Protein AF-A0A2E5VKG1-F1 (afdb_monomer)

Solvent-accessible surface area (backbone atoms only — not comparable to full-atom values): 5896 Å² total; per-residue (Å²): 90,79,39,74,62,47,74,31,34,55,55,52,25,78,94,28,62,94,36,56,85,36,68,66,41,61,69,62,22,41,59,81,51,28,64,84,40,29,85,43,44,34,38,41,37,33,25,69,54,14,68,69,31,31,39,65,46,41,51,51,30,52,55,47,29,46,70,59,7,80,86,27,57,65,48,78,46,76,37,93,28,96,87,21,91,62,80,65,81,76,48,51,64,53,52,52,53,51,51,52,55,59,61,73,73,108

Nearest PDB structures (foldseek):
  3g0g-assembly2_D-2  TM=6.773E-01  e=4.827E-03  Homo sapiens
  3g0d-assembly1_B  TM=6.562E-01  e=5.841E-03  Homo sapiens
  4g1f-assembly4_D  TM=6.634E-01  e=9.708E-03  Homo sapiens
  6nkf-assembly2_B  TM=7.544E-01  e=4.183E-02  metagenome
  5g5c-assembly1_A-2  TM=5.303E-01  e=1.514E-02  Pyrococcus furiosus

Sequence (106 aa):
MVGLAPVTELRTLSEFEQMQDHQLTQSLSLVRHAENLADRDVLVMIGDHAARVGTDDAVAFARRVSQVAPNAHVDLHVLFEPRGHYLPAEIRPQVTAWIVRRLGQR

Structure (mmCIF, N/CA/C/O backbone):
data_AF-A0A2E5VKG1-F1
#
_entry.id   AF-A0A2E5VKG1-F1
#
loop_
_atom_site.group_PDB
_atom_site.id
_atom_site.type_symbol
_atom_site.label_atom_id
_atom_site.label_alt_id
_atom_site.label_comp_id
_atom_site.label_asym_id
_atom_site.label_entity_id
_atom_site.label_seq_id
_atom_site.pdbx_PDB_ins_code
_atom_site.Cartn_x
_atom_site.Cartn_y
_atom_site.Cartn_z
_atom_site.occupancy
_atom_site.B_iso_or_equiv
_atom_site.auth_seq_id
_atom_site.auth_comp_id
_atom_site.auth_asym_id
_atom_site.auth_atom_id
_atom_site.pdbx_PDB_model_num
ATOM 1 N N . MET A 1 1 ? -4.700 6.600 5.617 1.00 88.19 1 MET A N 1
ATOM 2 C CA . MET A 1 1 ? -3.320 6.479 5.099 1.00 88.19 1 MET A CA 1
ATOM 3 C C . MET A 1 1 ? -3.394 6.451 3.585 1.00 88.19 1 MET A C 1
ATOM 5 O O . MET A 1 1 ? -4.327 5.862 3.061 1.00 88.19 1 MET A O 1
ATOM 9 N N . VAL A 1 2 ? -2.441 7.076 2.897 1.00 93.88 2 VAL A N 1
ATOM 10 C CA . VAL A 1 2 ? -2.328 6.996 1.435 1.00 93.88 2 VAL A CA 1
ATOM 11 C C . VAL A 1 2 ? -0.922 6.518 1.090 1.00 93.88 2 VAL A C 1
ATOM 13 O O . VAL A 1 2 ? 0.045 7.094 1.582 1.00 93.88 2 VAL A O 1
ATOM 16 N N . GLY A 1 3 ? -0.818 5.472 0.275 1.00 94.00 3 GLY A N 1
ATOM 17 C CA . GLY A 1 3 ? 0.432 4.969 -0.289 1.00 94.00 3 GLY A CA 1
ATOM 18 C C . GLY A 1 3 ? 0.397 5.067 -1.809 1.00 94.00 3 GLY A C 1
ATOM 19 O O . GLY A 1 3 ? -0.491 4.498 -2.444 1.00 94.00 3 GLY A O 1
ATOM 20 N N . LEU A 1 4 ? 1.359 5.786 -2.387 1.00 93.62 4 LEU A N 1
ATOM 21 C CA . LEU A 1 4 ? 1.510 5.924 -3.833 1.00 93.62 4 LEU A CA 1
ATOM 22 C C . LEU A 1 4 ? 2.769 5.183 -4.266 1.00 93.62 4 LEU A C 1
ATOM 24 O O . LEU A 1 4 ? 3.860 5.520 -3.813 1.00 93.62 4 LEU A O 1
ATOM 28 N N . ALA A 1 5 ? 2.587 4.157 -5.091 1.00 93.06 5 ALA A N 1
ATOM 29 C CA . ALA A 1 5 ? 3.597 3.170 -5.439 1.00 93.06 5 ALA A CA 1
ATOM 30 C C . ALA A 1 5 ? 4.450 2.718 -4.227 1.00 93.06 5 ALA A C 1
ATOM 32 O O . ALA A 1 5 ? 5.677 2.824 -4.262 1.00 93.06 5 ALA A O 1
ATOM 33 N N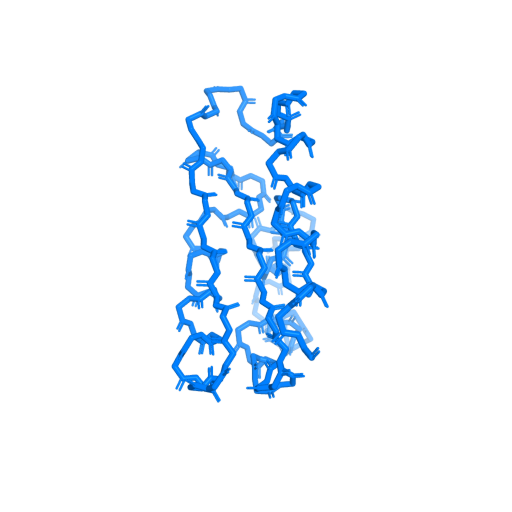 . PRO A 1 6 ? 3.819 2.282 -3.117 1.00 94.75 6 PRO A N 1
ATOM 34 C CA . PRO A 1 6 ? 4.543 1.996 -1.887 1.00 94.75 6 PRO A CA 1
ATOM 35 C C . PRO A 1 6 ? 5.451 0.775 -2.052 1.00 94.75 6 PRO A C 1
ATOM 37 O O . PRO A 1 6 ? 5.086 -0.193 -2.713 1.00 94.75 6 PRO A O 1
ATOM 40 N N . VAL A 1 7 ? 6.595 0.789 -1.371 1.00 95.19 7 VAL A N 1
ATOM 41 C CA . VAL A 1 7 ? 7.358 -0.437 -1.124 1.00 95.19 7 VAL A CA 1
ATOM 42 C C . VAL A 1 7 ? 6.685 -1.172 0.028 1.00 95.19 7 VAL A C 1
ATOM 44 O O . VAL A 1 7 ? 6.737 -0.721 1.172 1.00 95.19 7 VAL A O 1
ATOM 47 N N . THR A 1 8 ? 6.032 -2.289 -0.273 1.00 96.56 8 THR A N 1
ATOM 48 C CA . THR A 1 8 ? 5.413 -3.166 0.735 1.00 96.56 8 THR A CA 1
ATOM 49 C C . THR A 1 8 ? 6.282 -4.361 1.093 1.00 96.56 8 THR A C 1
ATOM 51 O O . THR A 1 8 ? 6.097 -4.953 2.156 1.00 96.56 8 THR A O 1
ATOM 54 N N . GLU A 1 9 ? 7.252 -4.679 0.241 1.00 96.44 9 GLU A N 1
ATOM 55 C CA . GLU A 1 9 ? 8.190 -5.775 0.414 1.00 96.44 9 GLU A CA 1
ATOM 56 C C . GLU A 1 9 ? 9.604 -5.294 0.065 1.00 96.44 9 GLU A C 1
ATOM 58 O O . GLU A 1 9 ? 9.899 -4.974 -1.085 1.00 96.44 9 GLU A O 1
ATOM 63 N N . LEU A 1 10 ? 10.488 -5.212 1.066 1.00 95.38 10 LEU A N 1
ATOM 64 C CA . LEU A 1 10 ? 11.869 -4.765 0.846 1.00 95.38 10 LEU A CA 1
ATOM 65 C C . LEU A 1 10 ? 12.638 -5.742 -0.038 1.00 95.38 10 LEU A C 1
ATOM 67 O O . LEU A 1 10 ? 13.509 -5.322 -0.790 1.00 95.38 10 LEU A O 1
ATOM 71 N N . ARG A 1 11 ? 12.309 -7.034 0.033 1.00 94.75 11 ARG A N 1
ATOM 72 C CA . ARG A 1 11 ? 12.990 -8.091 -0.725 1.00 94.75 11 ARG A CA 1
ATOM 73 C C . ARG A 1 11 ? 12.722 -8.017 -2.234 1.00 94.75 11 ARG A C 1
ATOM 7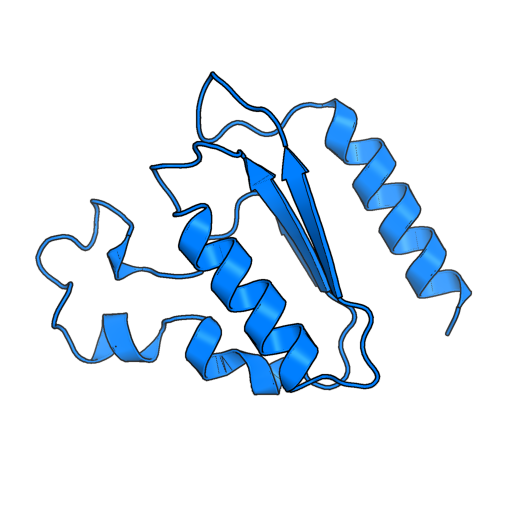5 O O . ARG A 1 11 ? 13.420 -8.681 -2.991 1.00 94.75 11 ARG A O 1
ATOM 82 N N . THR A 1 12 ? 11.752 -7.203 -2.655 1.00 94.19 12 THR A N 1
ATOM 83 C CA . THR A 1 12 ? 11.446 -6.909 -4.065 1.00 94.19 12 THR A CA 1
ATOM 84 C C . THR A 1 12 ? 12.380 -5.847 -4.653 1.00 94.19 12 THR A C 1
ATOM 86 O O . THR A 1 12 ? 12.568 -5.784 -5.865 1.00 94.19 12 THR A O 1
ATOM 89 N N . LEU A 1 13 ? 12.998 -5.016 -3.810 1.00 94.19 13 LEU A N 1
ATOM 90 C CA . LEU A 1 13 ? 13.950 -3.998 -4.243 1.00 94.19 13 LEU A CA 1
ATOM 91 C C . LEU A 1 13 ? 15.309 -4.630 -4.575 1.00 94.19 13 LEU A C 1
ATOM 93 O O . LEU A 1 13 ? 15.864 -5.378 -3.768 1.00 94.19 13 LEU A O 1
ATOM 97 N N . SER A 1 14 ? 15.894 -4.236 -5.710 1.00 94.31 14 SER A N 1
ATOM 98 C CA . SER A 1 14 ? 17.241 -4.658 -6.135 1.00 94.31 14 SER A CA 1
ATOM 99 C C . SER A 1 14 ? 18.326 -4.371 -5.089 1.00 94.31 14 SER A C 1
ATOM 101 O O . SER A 1 14 ? 19.285 -5.121 -4.923 1.00 94.31 14 SER A O 1
ATOM 103 N N . GLU A 1 15 ? 18.137 -3.303 -4.316 1.00 94.81 15 GLU A N 1
ATOM 104 C CA . GLU A 1 15 ? 19.014 -2.848 -3.243 1.00 94.81 15 GLU A CA 1
ATOM 105 C C . GLU A 1 15 ? 19.146 -3.885 -2.107 1.00 94.81 15 GLU A C 1
ATOM 107 O O . GLU A 1 15 ? 20.105 -3.833 -1.338 1.00 94.81 15 GLU A O 1
ATOM 112 N N . PHE A 1 16 ? 18.209 -4.837 -2.014 1.00 95.06 16 PHE A N 1
ATOM 113 C CA . PHE A 1 16 ? 18.180 -5.899 -1.007 1.00 95.06 16 PHE A CA 1
ATOM 114 C C . PHE A 1 16 ? 18.319 -7.309 -1.602 1.00 95.06 16 PHE A C 1
ATOM 116 O O . PHE A 1 16 ? 18.055 -8.285 -0.897 1.00 95.06 16 PHE A O 1
ATOM 123 N N . GLU A 1 17 ? 18.779 -7.456 -2.851 1.00 93.25 17 GLU A N 1
ATOM 124 C CA . GLU A 1 17 ? 18.962 -8.770 -3.496 1.00 93.25 17 GLU A CA 1
ATOM 125 C C . GLU A 1 17 ? 19.844 -9.724 -2.677 1.00 93.25 17 GLU A C 1
ATOM 127 O O . GLU A 1 17 ? 19.571 -10.911 -2.602 1.00 93.25 17 GLU A O 1
ATOM 132 N N . GLN A 1 18 ? 20.859 -9.234 -1.969 1.00 96.12 18 GLN A N 1
ATOM 133 C CA . GLN A 1 18 ? 21.712 -10.091 -1.127 1.00 96.12 18 GLN A CA 1
ATOM 134 C C . GLN A 1 18 ? 21.153 -10.328 0.284 1.00 96.12 18 GLN A C 1
ATOM 136 O O . GLN A 1 18 ? 21.792 -10.963 1.121 1.00 96.12 18 GLN A O 1
ATOM 141 N N . MET A 1 19 ? 19.968 -9.796 0.574 1.00 96.06 19 MET A N 1
ATOM 142 C CA . MET A 1 19 ? 19.335 -9.829 1.889 1.00 96.06 19 MET A CA 1
ATOM 143 C C . MET A 1 19 ? 17.934 -10.442 1.841 1.00 96.06 19 MET A C 1
ATOM 145 O O . MET A 1 19 ? 17.169 -10.261 2.782 1.00 96.06 19 MET A O 1
ATOM 149 N N . GLN A 1 20 ? 17.576 -11.175 0.788 1.00 93.75 20 GLN A N 1
ATOM 150 C CA . GLN A 1 20 ? 16.235 -11.757 0.623 1.00 93.75 20 GLN A CA 1
ATOM 151 C C . GLN A 1 20 ? 15.861 -12.717 1.767 1.00 93.75 20 GLN A C 1
ATOM 153 O O . GLN A 1 20 ? 14.728 -12.709 2.253 1.00 93.75 20 GLN A O 1
ATOM 158 N N . ASP A 1 21 ? 16.8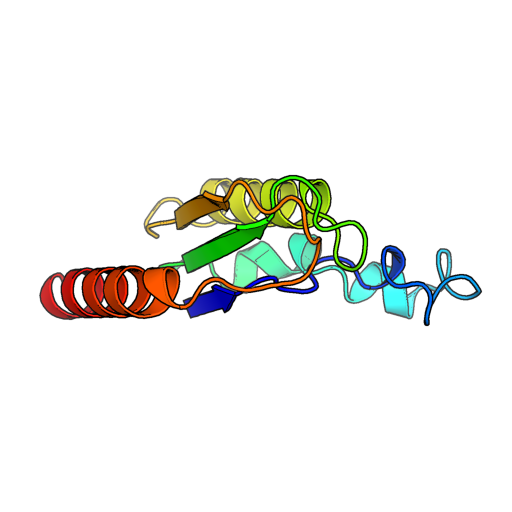38 -13.478 2.261 1.00 94.81 21 ASP A N 1
ATOM 159 C CA . ASP A 1 21 ? 16.655 -14.417 3.373 1.00 94.81 21 ASP A CA 1
ATOM 160 C C . ASP A 1 21 ? 17.046 -13.834 4.738 1.00 94.81 21 ASP A C 1
ATOM 162 O O . ASP A 1 21 ? 16.945 -14.505 5.767 1.00 94.81 21 ASP A O 1
ATOM 166 N N . HIS A 1 22 ? 17.479 -12.571 4.780 1.00 96.69 22 HIS A N 1
ATOM 167 C CA . HIS A 1 22 ? 17.890 -11.940 6.026 1.00 96.69 22 HIS A CA 1
ATOM 168 C C . HIS A 1 22 ? 16.672 -11.679 6.924 1.00 96.69 22 HIS A C 1
ATOM 170 O O . HIS A 1 22 ? 15.683 -11.078 6.507 1.00 96.69 22 HIS A O 1
ATOM 176 N N . GLN A 1 23 ? 16.751 -12.059 8.202 1.00 96.19 23 GLN A N 1
ATOM 177 C CA . GLN A 1 23 ? 15.618 -11.958 9.133 1.00 96.19 23 GLN A CA 1
ATOM 178 C C . GLN A 1 23 ? 15.017 -10.542 9.199 1.00 96.19 23 GLN A C 1
ATOM 180 O O . GLN A 1 23 ? 13.801 -10.386 9.300 1.00 96.19 23 GLN A O 1
ATOM 185 N N . LEU A 1 24 ? 15.860 -9.508 9.115 1.00 95.75 24 LEU A N 1
ATOM 186 C CA . LEU A 1 24 ? 15.417 -8.111 9.138 1.00 95.75 24 LEU A CA 1
ATOM 187 C C . LEU A 1 24 ? 14.558 -7.721 7.922 1.00 95.75 24 LEU A C 1
ATOM 189 O O . LEU A 1 24 ? 13.543 -7.058 8.089 1.00 95.75 24 LEU A O 1
ATOM 193 N N . THR A 1 25 ? 14.923 -8.118 6.702 1.00 95.75 25 THR A N 1
ATOM 194 C CA . THR A 1 25 ? 14.124 -7.764 5.512 1.00 95.75 25 THR A CA 1
ATOM 195 C C . THR A 1 25 ? 12.791 -8.507 5.524 1.00 95.75 25 THR A C 1
ATOM 197 O O . THR A 1 25 ? 11.755 -7.927 5.209 1.00 95.75 25 THR A O 1
ATOM 200 N N . GLN A 1 26 ? 12.785 -9.755 6.000 1.00 94.50 26 GLN A N 1
ATOM 201 C CA . GLN A 1 26 ? 11.563 -10.530 6.193 1.00 94.50 26 GLN A CA 1
ATOM 202 C C . GLN A 1 26 ? 10.644 -9.923 7.257 1.00 94.50 26 GLN A C 1
ATOM 204 O O . GLN A 1 26 ? 9.424 -9.929 7.076 1.00 94.50 26 GLN A O 1
ATOM 209 N N . SER A 1 27 ? 11.199 -9.432 8.370 1.00 96.00 27 SER A N 1
ATOM 210 C CA . SER A 1 27 ? 10.414 -8.867 9.472 1.00 96.00 27 SER A CA 1
ATOM 211 C C . SER A 1 27 ? 9.829 -7.495 9.141 1.00 96.00 27 SER A C 1
ATOM 213 O O . SER A 1 27 ? 8.821 -7.119 9.734 1.00 96.00 27 SER A O 1
ATOM 215 N N . LEU A 1 28 ? 10.410 -6.772 8.180 1.00 95.81 28 LEU A N 1
ATOM 216 C CA . LEU A 1 28 ? 9.959 -5.448 7.743 1.00 95.81 28 LEU A CA 1
ATOM 217 C C . LEU A 1 28 ? 8.905 -5.474 6.624 1.00 95.81 28 LEU A C 1
ATOM 219 O O . LEU A 1 28 ? 8.382 -4.419 6.272 1.00 95.81 28 LEU A O 1
ATOM 223 N N . SER A 1 29 ? 8.554 -6.647 6.089 1.00 95.44 29 SER A N 1
ATOM 224 C CA . SER A 1 29 ? 7.467 -6.782 5.110 1.00 95.44 29 SER A CA 1
ATOM 225 C C . SER A 1 29 ? 6.159 -6.202 5.663 1.00 95.44 29 SER A C 1
ATOM 227 O O . SER A 1 29 ? 5.670 -6.638 6.711 1.00 95.44 29 SER A O 1
ATOM 229 N N . LEU A 1 30 ? 5.563 -5.225 4.967 1.00 95.12 30 LEU A N 1
ATOM 230 C CA . LEU A 1 30 ? 4.394 -4.490 5.468 1.00 95.12 30 LEU A CA 1
ATOM 231 C C . LEU A 1 30 ? 3.171 -5.391 5.654 1.00 95.12 30 LEU A C 1
ATOM 233 O O . LEU A 1 30 ? 2.329 -5.109 6.507 1.00 95.12 30 LEU A O 1
ATOM 237 N N . VAL A 1 31 ? 3.091 -6.510 4.927 1.00 95.12 31 VAL A N 1
ATOM 238 C CA . VAL A 1 31 ? 2.011 -7.495 5.096 1.00 95.12 31 VAL A CA 1
ATOM 239 C C . VAL A 1 31 ? 1.975 -8.072 6.516 1.00 95.12 31 VAL A C 1
ATOM 241 O O . VAL A 1 31 ? 0.895 -8.354 7.036 1.00 95.12 31 VAL A O 1
ATOM 244 N N . ARG A 1 32 ? 3.135 -8.191 7.180 1.00 95.38 32 ARG A N 1
ATOM 245 C CA . ARG A 1 32 ? 3.242 -8.673 8.568 1.00 95.38 32 ARG A CA 1
ATOM 246 C C . ARG A 1 32 ? 2.749 -7.652 9.588 1.00 95.38 32 ARG A C 1
ATOM 248 O O . ARG A 1 32 ? 2.395 -8.029 10.696 1.00 95.38 32 ARG A O 1
ATOM 255 N N . HIS A 1 33 ? 2.707 -6.382 9.199 1.00 95.25 33 HIS A N 1
ATOM 256 C CA . HIS A 1 33 ? 2.321 -5.256 10.048 1.00 95.25 33 HIS A CA 1
ATOM 257 C C . HIS A 1 33 ? 0.924 -4.726 9.723 1.00 95.25 33 HIS A C 1
ATOM 259 O O . HIS A 1 33 ? 0.536 -3.677 10.231 1.00 95.25 33 HIS A O 1
ATOM 265 N N . ALA A 1 34 ? 0.157 -5.430 8.886 1.00 94.81 34 ALA A N 1
ATOM 266 C CA . ALA A 1 34 ? -1.165 -4.991 8.442 1.00 94.81 34 ALA A CA 1
ATOM 267 C C . ALA A 1 34 ? -2.147 -4.745 9.604 1.00 94.81 34 ALA A C 1
ATOM 269 O O . ALA A 1 34 ? -2.986 -3.854 9.515 1.00 94.81 34 ALA A O 1
ATOM 270 N N . GLU A 1 35 ? -2.015 -5.481 10.711 1.00 94.62 35 GLU A N 1
ATOM 271 C CA . GLU A 1 35 ? -2.850 -5.321 11.913 1.00 94.62 35 GLU A CA 1
ATOM 272 C C . GLU A 1 35 ? -2.682 -3.944 12.569 1.00 94.62 35 GLU A C 1
ATOM 274 O O . GLU A 1 35 ? -3.626 -3.414 13.149 1.00 94.62 35 GLU A O 1
ATOM 279 N N . ASN A 1 36 ? -1.538 -3.280 12.372 1.00 93.62 36 ASN A N 1
ATOM 280 C CA . ASN A 1 36 ? -1.323 -1.910 12.849 1.00 93.62 36 ASN A CA 1
ATOM 281 C C . ASN A 1 36 ? -2.220 -0.878 12.131 1.00 93.62 36 ASN A C 1
ATOM 283 O O . ASN A 1 36 ? -2.256 0.296 12.510 1.00 93.62 36 ASN A O 1
ATOM 287 N N . LEU A 1 37 ? -2.929 -1.299 11.077 1.00 91.94 37 LEU A N 1
ATOM 288 C CA . LEU A 1 37 ? -3.859 -0.492 10.291 1.00 91.94 37 LEU A CA 1
ATOM 289 C C . LEU A 1 37 ? -5.331 -0.894 10.505 1.00 91.94 37 LEU A C 1
ATOM 291 O O . LEU A 1 37 ? -6.179 -0.404 9.766 1.00 91.94 37 LEU A O 1
ATOM 295 N N . ALA A 1 38 ? -5.645 -1.724 11.511 1.00 86.56 38 ALA A N 1
ATOM 296 C CA . ALA A 1 38 ? -6.982 -2.293 11.750 1.00 86.56 38 ALA A CA 1
ATOM 297 C C . ALA A 1 38 ? -8.147 -1.275 11.772 1.00 86.56 38 ALA A C 1
ATOM 299 O O . ALA A 1 38 ? -9.247 -1.595 11.330 1.00 86.56 38 ALA A O 1
ATOM 300 N N . ASP A 1 39 ? -7.896 -0.039 12.212 1.00 88.00 39 ASP A N 1
ATOM 301 C CA . ASP A 1 39 ? -8.906 1.031 12.304 1.00 88.00 39 ASP A CA 1
ATOM 302 C C . ASP A 1 39 ? -8.577 2.241 11.413 1.00 88.00 39 ASP A C 1
ATOM 304 O O . ASP A 1 39 ? -8.976 3.384 11.672 1.00 88.00 39 ASP A 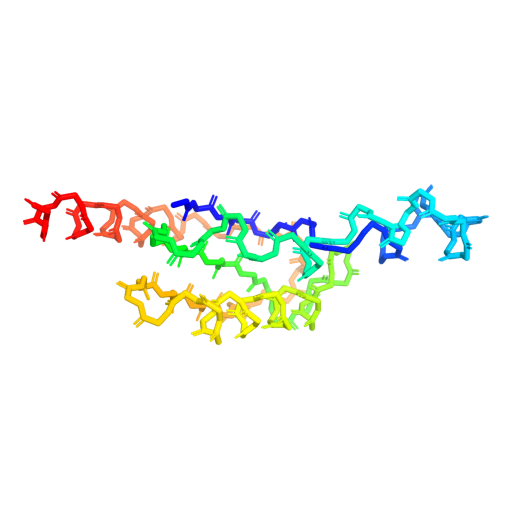O 1
ATOM 308 N N . ARG A 1 40 ? -7.760 2.035 10.378 1.00 91.19 40 ARG A N 1
ATOM 309 C CA . ARG A 1 40 ? -7.298 3.112 9.501 1.00 91.19 40 ARG A CA 1
ATOM 310 C C . ARG A 1 40 ? -7.750 2.855 8.083 1.00 91.19 40 ARG A C 1
ATOM 312 O O . ARG A 1 40 ? -7.306 1.900 7.466 1.00 91.19 40 ARG A O 1
ATOM 319 N N . ASP A 1 41 ? -8.522 3.785 7.528 1.0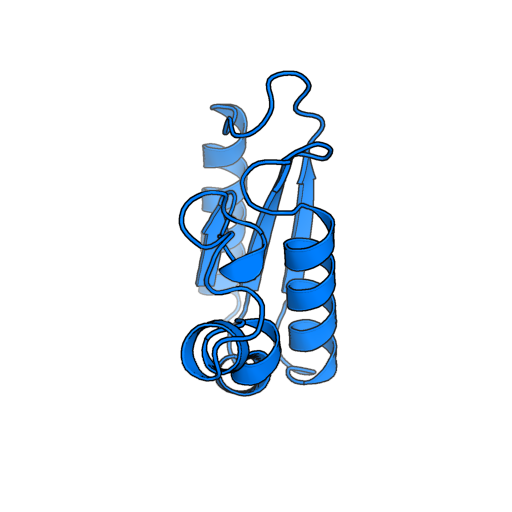0 95.62 41 ASP A N 1
ATOM 320 C CA . ASP A 1 41 ? -8.787 3.792 6.090 1.00 95.62 41 ASP A CA 1
ATOM 321 C C . ASP A 1 41 ? -7.464 3.864 5.316 1.00 95.62 41 ASP A C 1
ATOM 323 O O . 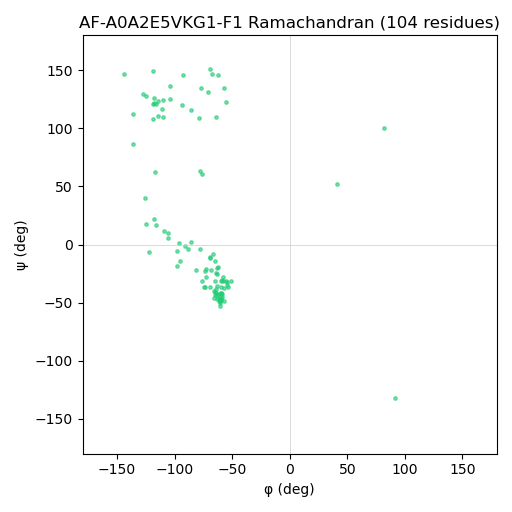ASP A 1 41 ? -6.578 4.671 5.644 1.00 95.62 41 ASP A O 1
ATOM 327 N N . VAL A 1 42 ? -7.327 3.044 4.279 1.00 96.00 42 VAL A N 1
ATOM 328 C CA . VAL A 1 42 ? -6.109 2.909 3.476 1.00 96.00 42 VAL A CA 1
ATOM 329 C C . VAL A 1 42 ? -6.441 3.081 2.000 1.00 96.00 42 VAL A C 1
ATOM 331 O O . VAL A 1 42 ? -7.321 2.414 1.472 1.00 96.00 42 VAL A O 1
ATOM 334 N N . LEU A 1 43 ? -5.695 3.949 1.324 1.00 97.06 43 LEU A N 1
ATOM 335 C CA . LEU A 1 43 ? -5.639 4.012 -0.133 1.00 97.06 43 LEU A CA 1
ATOM 336 C C . LEU A 1 43 ? -4.269 3.518 -0.596 1.00 97.06 43 LEU A C 1
ATOM 338 O O . LEU A 1 43 ? -3.250 4.080 -0.188 1.00 97.06 43 LEU A O 1
ATOM 342 N N . VAL A 1 44 ? -4.249 2.515 -1.470 1.00 96.44 44 VAL A N 1
ATOM 343 C CA . VAL A 1 44 ? -3.051 2.073 -2.195 1.00 96.44 44 VAL A CA 1
ATOM 344 C C . VAL A 1 44 ? -3.253 2.354 -3.678 1.00 96.44 44 VAL A C 1
ATOM 346 O O . VAL A 1 44 ? -4.213 1.873 -4.274 1.00 96.44 44 VAL A O 1
ATOM 349 N N . MET A 1 45 ? -2.346 3.119 -4.282 1.00 95.44 45 MET A N 1
ATOM 350 C CA . MET A 1 45 ? -2.297 3.319 -5.733 1.00 95.44 45 MET A CA 1
ATOM 351 C C . MET A 1 45 ? -0.974 2.777 -6.267 1.00 95.44 45 MET A C 1
ATOM 353 O O . MET A 1 45 ? 0.082 3.160 -5.767 1.00 95.44 45 MET A O 1
ATOM 357 N N . ILE A 1 46 ? -1.014 1.895 -7.262 1.00 93.62 46 ILE A N 1
ATOM 358 C CA . ILE A 1 46 ? 0.170 1.209 -7.798 1.00 93.62 46 ILE A CA 1
ATOM 359 C C . ILE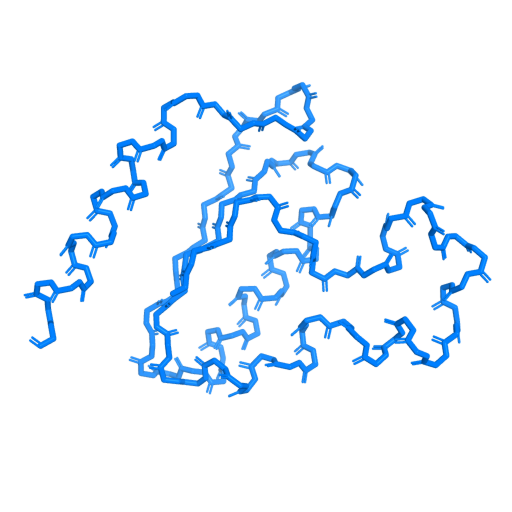 A 1 46 ? 0.031 1.014 -9.311 1.00 93.62 46 ILE A C 1
ATOM 361 O O . ILE A 1 46 ? -1.079 0.842 -9.808 1.00 93.62 46 ILE A O 1
ATOM 365 N N . GLY A 1 47 ? 1.140 1.062 -10.051 1.00 92.69 47 GLY A N 1
ATOM 366 C CA . GLY A 1 47 ? 1.144 0.702 -11.473 1.00 92.69 47 GLY A CA 1
ATOM 367 C C . GLY A 1 47 ? 0.930 -0.801 -11.671 1.00 92.69 47 GLY A C 1
ATOM 368 O O . GLY A 1 47 ? 1.314 -1.598 -10.818 1.00 92.69 47 GLY A O 1
ATOM 369 N N . ASP A 1 48 ? 0.347 -1.203 -12.792 1.00 91.88 48 ASP A N 1
ATOM 370 C CA . ASP A 1 48 ? 0.109 -2.605 -13.158 1.00 91.88 48 ASP A CA 1
ATOM 371 C C . ASP A 1 48 ? 1.398 -3.391 -13.463 1.00 91.88 48 ASP A C 1
ATOM 373 O O . ASP A 1 48 ? 1.422 -4.606 -13.300 1.00 91.88 48 ASP A O 1
ATOM 377 N N . HIS A 1 49 ? 2.487 -2.696 -13.811 1.00 89.88 49 HIS A N 1
ATOM 378 C CA . HIS A 1 49 ? 3.810 -3.274 -14.087 1.00 89.88 49 HIS A CA 1
ATOM 379 C C . HIS A 1 49 ? 4.921 -2.625 -13.244 1.00 89.88 49 HIS A C 1
ATOM 381 O O . HIS A 1 49 ? 6.023 -2.350 -13.727 1.00 89.88 49 HIS A O 1
ATOM 387 N N . ALA A 1 50 ? 4.653 -2.333 -11.969 1.00 87.50 50 ALA A N 1
ATOM 388 C CA . ALA A 1 50 ? 5.586 -1.633 -11.088 1.00 87.50 50 ALA A CA 1
ATOM 389 C C . ALA A 1 50 ? 6.708 -2.557 -10.566 1.00 87.50 50 ALA A C 1
ATOM 391 O O . ALA A 1 50 ? 6.852 -2.758 -9.361 1.00 87.50 50 ALA A O 1
ATOM 392 N N . ALA A 1 51 ? 7.538 -3.083 -11.473 1.00 87.62 51 ALA A N 1
ATOM 393 C CA . ALA A 1 51 ? 8.580 -4.072 -11.180 1.00 87.62 51 ALA A CA 1
ATOM 394 C C . ALA A 1 51 ? 9.553 -3.638 -10.072 1.00 87.62 51 ALA A C 1
ATOM 396 O O . ALA A 1 51 ? 10.008 -4.471 -9.302 1.00 87.62 51 ALA A O 1
ATOM 397 N N . ARG A 1 52 ? 9.830 -2.331 -9.945 1.00 89.69 52 ARG A N 1
ATOM 398 C CA . ARG A 1 52 ? 10.727 -1.815 -8.903 1.00 89.69 52 ARG A CA 1
ATOM 399 C C . ARG A 1 52 ? 10.211 -2.066 -7.485 1.00 89.69 52 ARG A C 1
ATOM 401 O O . ARG A 1 52 ? 11.023 -2.233 -6.593 1.00 89.69 52 ARG A O 1
ATOM 408 N N . VAL A 1 53 ? 8.901 -2.013 -7.254 1.00 91.12 53 VAL A N 1
ATOM 409 C CA . VAL A 1 53 ? 8.330 -2.056 -5.890 1.00 91.12 53 VAL A CA 1
ATOM 410 C C . VAL A 1 53 ? 7.342 -3.201 -5.667 1.00 91.12 53 VAL A C 1
ATOM 412 O O . VAL A 1 53 ? 6.925 -3.407 -4.533 1.00 91.12 53 VAL A O 1
ATOM 415 N N . GLY A 1 54 ? 6.994 -3.938 -6.725 1.00 93.00 54 GLY A N 1
ATOM 416 C CA . GLY A 1 54 ? 6.116 -5.104 -6.675 1.00 93.00 54 GLY A CA 1
ATOM 417 C C . GLY A 1 54 ? 4.637 -4.737 -6.677 1.00 93.00 54 GLY A C 1
ATOM 418 O O . GLY A 1 54 ? 4.058 -4.412 -5.641 1.00 93.00 54 GLY A O 1
ATOM 419 N N . THR A 1 55 ? 3.984 -4.844 -7.837 1.00 94.69 55 THR A N 1
ATOM 420 C CA . THR A 1 55 ? 2.522 -4.696 -7.925 1.00 94.69 55 THR A CA 1
ATOM 421 C C . THR A 1 55 ? 1.814 -5.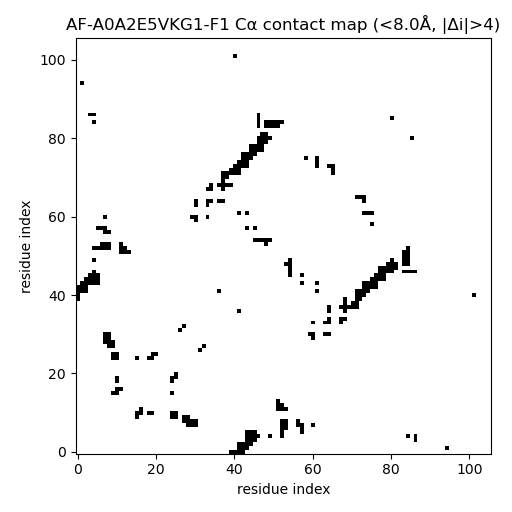768 -7.101 1.00 94.69 55 THR A C 1
ATOM 423 O O . THR A 1 55 ? 0.924 -5.448 -6.314 1.00 94.69 55 THR A O 1
ATOM 426 N N . ASP A 1 56 ? 2.247 -7.023 -7.222 1.00 95.75 56 ASP A N 1
ATOM 427 C CA . ASP A 1 56 ? 1.646 -8.146 -6.501 1.00 95.75 56 ASP A CA 1
ATOM 428 C C . ASP A 1 56 ? 1.809 -8.014 -4.983 1.00 95.75 56 ASP A C 1
ATOM 430 O O . ASP A 1 56 ? 0.863 -8.283 -4.241 1.00 95.75 56 ASP A O 1
ATOM 434 N N . ASP A 1 57 ? 2.956 -7.519 -4.513 1.00 96.75 57 ASP A N 1
ATOM 435 C CA . ASP A 1 57 ? 3.190 -7.269 -3.088 1.00 96.75 57 ASP A CA 1
ATOM 436 C C . ASP A 1 57 ? 2.241 -6.192 -2.545 1.00 96.75 57 ASP A C 1
ATOM 438 O O . ASP A 1 57 ? 1.665 -6.349 -1.464 1.00 96.75 57 ASP A O 1
ATOM 442 N N . ALA A 1 58 ? 2.020 -5.117 -3.310 1.00 96.50 58 ALA A N 1
ATOM 443 C CA . ALA A 1 58 ? 1.093 -4.053 -2.934 1.00 96.50 58 ALA A CA 1
ATOM 444 C C . ALA A 1 58 ? -0.365 -4.546 -2.901 1.00 96.50 58 ALA A C 1
ATOM 446 O O . ALA A 1 58 ? -1.120 -4.208 -1.983 1.00 96.50 58 ALA A O 1
ATOM 447 N N . VAL A 1 59 ? -0.753 -5.388 -3.866 1.00 97.12 59 VAL A N 1
ATOM 448 C CA . VAL A 1 59 ? -2.068 -6.047 -3.908 1.00 97.12 59 VAL A CA 1
ATOM 449 C C . VAL A 1 59 ? -2.240 -6.978 -2.704 1.00 97.12 59 VAL A C 1
ATOM 451 O O . VAL A 1 59 ? -3.274 -6.935 -2.030 1.00 97.12 59 VAL A O 1
ATOM 454 N N . ALA A 1 60 ? -1.231 -7.799 -2.404 1.00 97.50 60 ALA A N 1
ATOM 455 C CA . ALA A 1 60 ? -1.242 -8.720 -1.273 1.00 97.50 60 ALA A CA 1
ATOM 456 C C . ALA A 1 60 ? -1.361 -7.970 0.061 1.00 97.50 60 ALA A C 1
ATOM 458 O O . ALA A 1 60 ? -2.166 -8.352 0.914 1.00 97.50 60 ALA A O 1
ATOM 459 N N . PHE A 1 61 ? -0.630 -6.865 0.216 1.00 97.31 61 PHE A N 1
ATOM 460 C CA . PHE A 1 61 ? -0.730 -5.989 1.378 1.00 97.31 61 PHE A CA 1
ATOM 461 C C . PHE A 1 61 ? -2.135 -5.396 1.536 1.00 97.31 61 PHE A C 1
ATOM 463 O O . PHE A 1 61 ? -2.742 -5.565 2.593 1.00 97.31 61 PHE A O 1
ATOM 470 N N . ALA A 1 62 ? -2.690 -4.763 0.496 1.00 97.19 62 ALA A N 1
ATOM 471 C CA . ALA A 1 62 ? -4.027 -4.168 0.561 1.00 97.19 62 ALA A CA 1
ATOM 472 C C . ALA A 1 62 ? -5.101 -5.218 0.899 1.00 97.19 62 ALA A C 1
ATOM 474 O O . ALA A 1 62 ? -5.953 -4.994 1.762 1.00 97.19 62 ALA A O 1
ATOM 475 N N . ARG A 1 63 ? -5.012 -6.408 0.288 1.00 96.94 63 ARG A N 1
ATOM 476 C CA . ARG A 1 63 ? -5.889 -7.539 0.614 1.00 96.94 63 ARG A CA 1
ATOM 477 C C . ARG A 1 63 ? -5.754 -7.951 2.078 1.00 96.94 63 ARG A C 1
ATOM 479 O O . ARG A 1 63 ? -6.770 -8.154 2.737 1.00 96.94 63 ARG A O 1
ATOM 486 N N . ARG A 1 64 ? -4.528 -8.072 2.597 1.00 96.94 64 ARG A N 1
ATOM 487 C CA . ARG A 1 64 ? -4.303 -8.441 4.000 1.00 96.94 64 ARG A CA 1
ATOM 488 C C . ARG A 1 64 ? -4.872 -7.393 4.951 1.00 96.94 64 ARG A C 1
ATOM 490 O O . ARG A 1 64 ? -5.534 -7.784 5.905 1.00 96.94 64 ARG A O 1
ATOM 497 N N . VAL A 1 65 ? -4.668 -6.100 4.685 1.00 96.19 65 VAL A N 1
ATOM 498 C CA . VAL A 1 65 ? -5.261 -5.019 5.493 1.00 96.19 65 VAL A CA 1
ATOM 499 C C . VAL A 1 65 ? -6.781 -5.155 5.510 1.00 96.19 65 VAL A C 1
ATOM 501 O O . VAL A 1 65 ? -7.361 -5.204 6.584 1.00 96.19 65 VAL A O 1
ATOM 504 N N . SER A 1 66 ? -7.424 -5.337 4.353 1.00 95.88 66 SER A N 1
ATOM 505 C CA . SER A 1 66 ? -8.882 -5.519 4.283 1.00 95.88 66 SER A CA 1
ATOM 506 C C . SER A 1 66 ? -9.391 -6.722 5.090 1.00 95.88 66 SER A C 1
ATOM 508 O O . SER A 1 66 ? -10.509 -6.675 5.594 1.00 95.88 66 SER A O 1
ATOM 510 N N . GLN A 1 67 ? -8.596 -7.785 5.236 1.00 95.38 67 GLN A N 1
ATOM 511 C CA . GLN A 1 67 ? -8.963 -8.951 6.048 1.00 95.38 67 GLN A CA 1
ATOM 512 C C . GLN A 1 67 ? -8.874 -8.686 7.556 1.00 95.38 67 GLN A C 1
ATOM 514 O O . GLN A 1 67 ? -9.676 -9.230 8.309 1.00 95.38 67 GLN A O 1
ATOM 519 N N . VAL A 1 68 ? -7.886 -7.904 8.003 1.00 95.44 68 VAL A N 1
ATOM 520 C CA . VAL A 1 68 ? -7.637 -7.651 9.437 1.00 95.44 68 VAL A CA 1
ATOM 521 C C . VAL A 1 68 ? -8.286 -6.367 9.951 1.00 95.44 68 VAL A C 1
ATOM 523 O O . VAL A 1 68 ? -8.385 -6.178 11.158 1.00 95.44 68 VAL A O 1
ATOM 526 N N . ALA A 1 69 ? -8.732 -5.498 9.045 1.00 92.56 69 ALA A N 1
ATOM 527 C CA . ALA A 1 69 ? -9.321 -4.194 9.318 1.00 92.56 69 ALA A CA 1
ATOM 528 C C . ALA A 1 69 ? -10.785 -4.145 8.828 1.00 92.56 69 ALA A C 1
ATOM 530 O O . ALA A 1 69 ? -11.099 -3.375 7.921 1.00 92.56 69 ALA A O 1
ATOM 531 N N . PRO A 1 70 ? -11.703 -4.976 9.367 1.00 89.75 70 PRO A N 1
ATOM 532 C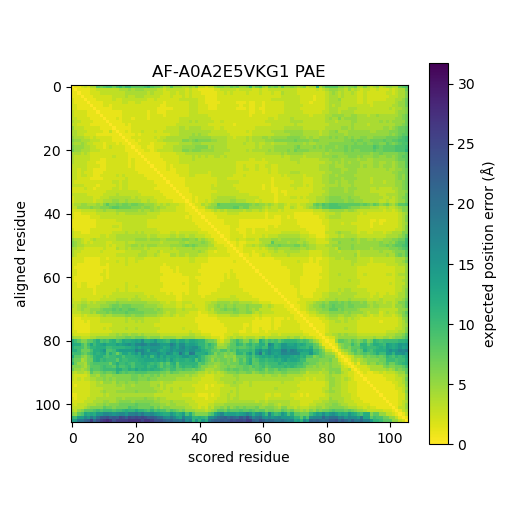 CA . PRO A 1 70 ? -13.053 -5.140 8.814 1.00 89.75 70 PRO A CA 1
ATOM 533 C C . PRO A 1 70 ? -13.906 -3.864 8.862 1.00 89.75 70 PRO A C 1
ATOM 535 O O . PRO A 1 70 ? -14.872 -3.745 8.113 1.00 89.75 70 PRO A O 1
ATOM 538 N N . ASN A 1 71 ? -13.546 -2.912 9.728 1.00 89.88 71 ASN A N 1
ATOM 539 C CA . ASN A 1 71 ? -14.231 -1.628 9.870 1.00 89.88 71 ASN A CA 1
ATOM 540 C C . ASN A 1 71 ? -13.542 -0.492 9.095 1.00 89.88 71 ASN A C 1
ATOM 542 O O . ASN A 1 71 ? -14.060 0.623 9.066 1.00 89.88 71 ASN A O 1
ATOM 546 N N . ALA A 1 72 ? -12.378 -0.747 8.493 1.00 90.69 72 ALA A N 1
ATOM 547 C CA . ALA A 1 72 ? -11.648 0.240 7.716 1.00 90.69 72 ALA A CA 1
ATOM 548 C C . ALA A 1 72 ? -12.012 0.152 6.233 1.00 90.69 72 ALA A C 1
ATOM 550 O O . ALA A 1 72 ? -12.209 -0.927 5.670 1.00 90.69 72 ALA A O 1
ATOM 551 N N . HIS A 1 73 ? -12.016 1.296 5.559 1.00 93.38 73 HIS A N 1
ATOM 552 C CA . HIS A 1 73 ? -12.125 1.328 4.111 1.00 93.38 73 HIS A CA 1
ATOM 553 C C . HIS A 1 73 ? -10.755 1.174 3.460 1.00 93.38 73 HIS A C 1
ATOM 555 O O . HIS A 1 73 ? -9.894 2.047 3.590 1.00 93.38 73 HIS A O 1
ATOM 561 N N . VAL A 1 74 ? -10.576 0.082 2.720 1.00 95.81 74 VAL A N 1
ATOM 562 C CA . VAL A 1 74 ? -9.365 -0.180 1.940 1.00 95.81 74 VAL A CA 1
ATOM 563 C C . VAL A 1 74 ? -9.683 -0.059 0.454 1.00 95.81 74 VAL A C 1
ATOM 565 O O . VAL A 1 74 ? -10.363 -0.912 -0.113 1.00 95.81 74 VAL A O 1
ATOM 568 N N . ASP A 1 75 ? -9.166 0.989 -0.180 1.00 96.69 75 ASP A N 1
ATOM 569 C CA . ASP A 1 75 ? -9.291 1.220 -1.617 1.00 96.69 75 ASP A CA 1
ATOM 570 C C . ASP A 1 75 ? -7.939 0.873 -2.280 1.00 96.69 75 ASP A C 1
ATOM 572 O O . ASP A 1 75 ? -6.891 1.406 -1.906 1.00 96.69 75 ASP A O 1
ATOM 576 N N . LEU A 1 76 ? -7.953 -0.020 -3.275 1.00 96.50 76 LEU A N 1
ATOM 577 C CA . LEU A 1 76 ? -6.785 -0.388 -4.086 1.00 96.50 76 LEU A CA 1
ATOM 578 C C . LEU A 1 76 ? -7.027 0.017 -5.540 1.00 96.50 76 LEU A C 1
ATOM 580 O O . LEU A 1 76 ? -7.973 -0.450 -6.170 1.00 96.50 76 LEU A O 1
ATOM 584 N N . HIS A 1 77 ? -6.160 0.872 -6.072 1.00 95.12 77 HIS A N 1
ATOM 585 C CA . HIS A 1 77 ? -6.201 1.326 -7.456 1.00 95.12 77 HIS A CA 1
ATOM 586 C C . HIS A 1 77 ? -4.953 0.819 -8.179 1.00 95.12 77 HIS A C 1
ATOM 588 O O . HIS A 1 77 ? -3.843 1.286 -7.917 1.00 95.12 77 HIS A O 1
ATOM 594 N N . VAL A 1 78 ? -5.146 -0.125 -9.100 1.00 93.31 78 VAL A N 1
ATOM 595 C CA . VAL A 1 78 ? -4.102 -0.559 -10.033 1.00 93.31 78 VAL A CA 1
ATOM 596 C C . VAL A 1 78 ? -4.251 0.256 -11.312 1.00 93.31 78 VAL A C 1
ATOM 598 O O . VAL A 1 78 ? -5.313 0.260 -11.933 1.00 93.31 78 VAL A O 1
ATOM 601 N N . LEU A 1 79 ? -3.210 1.002 -11.662 1.00 91.25 79 LEU A N 1
ATOM 602 C CA . LEU A 1 79 ? -3.200 1.943 -12.775 1.00 91.25 79 LEU A CA 1
ATOM 603 C C . LEU A 1 79 ? -2.429 1.337 -13.945 1.00 91.25 79 LEU A C 1
ATOM 605 O O . LEU A 1 79 ? -1.343 0.803 -13.740 1.00 91.25 79 LEU A O 1
ATOM 609 N N . PHE A 1 80 ? -2.949 1.470 -15.164 1.00 88.75 80 PHE A N 1
ATOM 610 C CA . PHE A 1 80 ? -2.161 1.177 -16.359 1.00 88.75 80 PHE A CA 1
ATOM 611 C C . PHE A 1 80 ? -0.987 2.158 -16.436 1.00 88.75 80 PHE A C 1
ATOM 613 O O . PHE A 1 80 ? -1.204 3.346 -16.676 1.00 88.75 80 PHE A O 1
ATOM 620 N N . GLU A 1 81 ? 0.239 1.680 -16.216 1.00 81.25 81 GLU A N 1
ATOM 621 C CA . GLU A 1 81 ? 1.438 2.517 -16.283 1.00 81.25 81 GLU A CA 1
ATOM 622 C C . GLU A 1 81 ? 2.561 1.796 -17.046 1.00 81.25 81 GLU A C 1
ATOM 624 O O . GLU A 1 81 ? 3.445 1.170 -16.453 1.00 81.25 81 GLU A O 1
ATOM 629 N N . PRO A 1 82 ? 2.581 1.913 -18.385 1.00 69.62 82 PRO A N 1
ATOM 630 C CA . PRO A 1 82 ? 3.524 1.185 -19.232 1.00 69.62 82 PRO A CA 1
ATOM 631 C C . PRO A 1 82 ? 4.974 1.666 -19.077 1.00 69.62 82 PRO A C 1
ATOM 633 O O . PRO A 1 82 ? 5.892 1.024 -19.580 1.00 69.62 82 PRO A O 1
ATOM 636 N N . ARG A 1 83 ? 5.206 2.798 -18.396 1.00 71.31 83 ARG A N 1
ATOM 637 C CA . ARG A 1 83 ? 6.547 3.346 -18.136 1.00 71.31 83 ARG A CA 1
ATOM 638 C C . ARG A 1 83 ? 7.155 2.852 -16.816 1.00 71.31 83 ARG A C 1
ATOM 640 O O . ARG A 1 83 ? 8.285 3.222 -16.506 1.00 71.31 83 ARG A O 1
ATOM 647 N N . GLY A 1 84 ? 6.440 2.033 -16.039 1.00 67.31 84 GLY A N 1
ATOM 648 C CA . GLY A 1 84 ? 6.928 1.466 -14.779 1.00 67.31 84 GLY A CA 1
ATOM 649 C C . GLY A 1 84 ? 6.598 2.322 -13.549 1.00 67.31 84 GLY A C 1
ATOM 650 O O . GLY A 1 84 ? 5.453 2.708 -13.348 1.00 67.31 84 GLY A O 1
ATOM 651 N N . HIS A 1 85 ? 7.583 2.583 -12.678 1.00 68.69 85 HIS A N 1
ATOM 652 C CA . HIS A 1 85 ? 7.400 3.281 -11.390 1.00 68.69 85 HIS A CA 1
ATOM 653 C C . HIS A 1 85 ? 7.227 4.804 -11.566 1.00 68.69 85 HIS A C 1
ATOM 655 O O . HIS A 1 85 ? 8.024 5.608 -11.082 1.00 68.69 85 HIS A O 1
ATOM 661 N N . TYR A 1 86 ? 6.186 5.192 -12.297 1.00 76.00 86 TYR A N 1
ATOM 662 C CA . TYR A 1 86 ? 5.758 6.566 -12.504 1.00 76.00 86 TYR A CA 1
ATOM 663 C C . TYR A 1 86 ? 4.343 6.752 -11.958 1.00 76.00 86 TYR A C 1
ATOM 665 O O . TYR A 1 86 ? 3.530 5.833 -11.930 1.00 76.00 86 TYR A O 1
ATOM 673 N N . LEU A 1 87 ? 4.062 7.960 -11.488 1.00 71.06 87 LEU A N 1
ATOM 674 C CA . LEU A 1 87 ? 2.783 8.321 -10.909 1.00 71.06 87 LEU A CA 1
ATOM 675 C C . LEU A 1 87 ? 2.172 9.447 -11.757 1.00 71.06 87 LEU A C 1
ATOM 677 O O . LEU A 1 87 ? 2.687 10.569 -11.718 1.00 71.06 87 LEU A O 1
ATOM 681 N N . PRO A 1 88 ? 1.116 9.161 -12.543 1.00 75.81 88 PRO A N 1
ATOM 682 C CA . PRO A 1 88 ? 0.517 10.141 -13.442 1.00 75.81 88 PRO A CA 1
ATOM 683 C C . PRO A 1 88 ? -0.056 11.337 -12.678 1.00 75.81 88 PRO A C 1
ATOM 685 O O . PRO A 1 88 ? -0.555 11.185 -11.565 1.00 75.81 88 PRO A O 1
ATOM 688 N N . ALA A 1 89 ? 0.001 12.542 -13.252 1.00 80.69 89 ALA A N 1
ATOM 689 C CA . ALA A 1 89 ? -0.475 13.766 -12.592 1.00 80.69 89 ALA A CA 1
ATOM 690 C C . ALA A 1 89 ? -1.967 13.679 -12.199 1.00 80.69 89 ALA A C 1
ATOM 692 O O . ALA A 1 89 ? -2.406 14.259 -11.201 1.00 80.69 89 ALA A O 1
ATOM 693 N N . GLU A 1 90 ? -2.720 12.886 -12.954 1.00 82.75 90 GLU A N 1
ATOM 694 C CA . GLU A 1 90 ? -4.141 12.591 -12.830 1.00 82.75 90 GLU A CA 1
ATOM 695 C C . GLU A 1 90 ? -4.507 11.847 -11.535 1.00 82.75 90 GLU A C 1
ATOM 697 O O . GLU A 1 90 ? -5.681 11.810 -11.158 1.00 82.75 90 GLU A O 1
ATOM 702 N N . ILE A 1 91 ? -3.536 11.283 -10.805 1.00 87.94 91 ILE A N 1
ATOM 703 C CA . ILE A 1 91 ? -3.804 10.667 -9.496 1.00 87.94 91 ILE A CA 1
ATOM 704 C C . ILE A 1 91 ? -4.076 11.709 -8.412 1.00 87.94 91 ILE A C 1
ATOM 706 O O . ILE A 1 91 ? -4.785 11.415 -7.453 1.00 87.94 91 ILE A O 1
ATOM 710 N N . ARG A 1 92 ? -3.530 12.929 -8.526 1.00 89.62 92 ARG A N 1
ATOM 711 C CA . ARG A 1 92 ? -3.632 13.933 -7.455 1.00 89.62 92 ARG A CA 1
ATOM 712 C C . ARG A 1 92 ? -5.093 14.289 -7.150 1.00 89.62 92 ARG A C 1
ATOM 714 O O . ARG A 1 92 ? -5.462 14.193 -5.981 1.00 89.62 92 ARG A O 1
ATOM 721 N N . PRO A 1 93 ? -5.943 14.633 -8.139 1.00 91.50 93 PRO A N 1
ATOM 722 C CA . PRO A 1 93 ? -7.364 14.861 -7.885 1.00 91.50 93 PRO A CA 1
ATOM 723 C C . PRO A 1 93 ? -8.063 13.655 -7.246 1.00 91.50 93 PRO A C 1
ATOM 725 O O . PRO A 1 93 ? -8.895 13.839 -6.361 1.00 91.50 93 PRO A O 1
ATOM 728 N N . GLN A 1 94 ? -7.699 12.427 -7.639 1.00 91.75 94 GLN A N 1
ATOM 729 C CA . GLN A 1 94 ? -8.284 11.200 -7.083 1.00 91.75 94 GLN A CA 1
ATOM 730 C C . GLN A 1 94 ? -7.926 11.024 -5.605 1.00 91.75 94 GLN A C 1
ATOM 732 O O . GLN A 1 94 ? -8.805 10.778 -4.781 1.00 91.75 94 GLN A O 1
ATOM 737 N N . VAL A 1 95 ? -6.652 11.219 -5.253 1.00 93.75 95 VAL A N 1
ATOM 738 C CA . VAL A 1 95 ? -6.174 11.172 -3.864 1.00 93.75 95 VAL A CA 1
ATOM 739 C C . VAL A 1 95 ? -6.866 12.240 -3.024 1.00 93.75 95 VAL A C 1
ATOM 741 O O . VAL A 1 95 ? -7.364 11.943 -1.940 1.00 93.75 95 VAL A O 1
ATOM 744 N N . THR A 1 96 ? -6.941 13.479 -3.520 1.00 93.62 96 THR A N 1
ATOM 745 C CA . THR A 1 96 ? -7.622 14.571 -2.815 1.00 93.62 96 THR A CA 1
ATOM 746 C C . THR A 1 96 ? -9.095 14.246 -2.582 1.00 93.62 96 THR A C 1
ATOM 748 O O . THR A 1 96 ? -9.567 14.364 -1.452 1.00 93.62 96 THR A O 1
ATOM 751 N N . ALA A 1 97 ? -9.810 13.785 -3.612 1.00 93.69 97 ALA A N 1
ATOM 752 C CA . ALA A 1 97 ? -11.213 13.400 -3.494 1.00 93.69 97 ALA A CA 1
ATOM 753 C C . ALA A 1 97 ? -11.411 12.264 -2.478 1.00 93.69 97 ALA A C 1
ATOM 755 O O . ALA A 1 97 ? -12.330 12.319 -1.659 1.00 93.69 97 ALA A O 1
ATOM 756 N N . TRP A 1 98 ? -10.522 11.266 -2.481 1.00 94.62 98 TRP A N 1
ATOM 757 C CA . TRP A 1 98 ? -10.552 10.175 -1.513 1.00 94.62 98 TRP A CA 1
ATOM 758 C C . TRP A 1 98 ? -10.374 10.681 -0.078 1.00 94.62 98 TRP A C 1
ATOM 760 O O . TRP A 1 98 ? -11.181 10.342 0.788 1.00 94.62 98 TRP A O 1
ATOM 770 N N . ILE A 1 99 ? -9.369 11.530 0.168 1.00 93.62 99 ILE A N 1
ATOM 771 C CA . ILE A 1 99 ? -9.097 12.095 1.498 1.00 93.62 99 ILE A CA 1
ATOM 772 C C . ILE A 1 99 ? -10.298 12.905 1.989 1.00 93.62 99 ILE A C 1
ATOM 774 O O . ILE A 1 99 ? -10.757 12.690 3.108 1.00 93.62 99 ILE A O 1
ATOM 778 N N . VAL A 1 100 ? -10.838 13.799 1.154 1.00 94.25 100 VAL A N 1
ATOM 779 C CA . VAL A 1 100 ? -11.998 14.632 1.512 1.00 94.25 100 VAL A CA 1
ATOM 780 C C . VAL A 1 100 ? -13.202 13.761 1.869 1.00 94.25 100 VAL A C 1
ATOM 782 O O . VAL A 1 100 ? -13.826 13.977 2.906 1.00 94.25 100 VAL A O 1
ATOM 785 N N . ARG A 1 101 ? -13.487 12.729 1.065 1.00 92.50 101 ARG A N 1
ATOM 786 C CA . ARG A 1 101 ? -14.577 11.782 1.327 1.00 92.50 101 ARG A CA 1
ATOM 787 C C . ARG A 1 101 ? -14.404 11.055 2.661 1.00 92.50 101 ARG A C 1
ATOM 789 O O . ARG A 1 101 ? -15.384 10.893 3.375 1.00 92.50 101 ARG A O 1
ATOM 796 N N . ARG A 1 102 ? -13.184 10.631 3.013 1.00 91.38 102 ARG A N 1
ATOM 797 C CA . ARG A 1 102 ? -12.924 9.909 4.273 1.00 91.38 102 ARG A CA 1
ATOM 798 C C . ARG A 1 102 ? -12.900 10.812 5.499 1.00 91.38 102 ARG A C 1
ATOM 800 O O . ARG A 1 102 ? -13.298 10.371 6.569 1.00 91.38 102 ARG A O 1
ATOM 807 N N . LEU A 1 103 ? -12.483 12.069 5.360 1.00 85.44 103 LEU A N 1
ATOM 808 C CA . LEU A 1 103 ? -12.553 13.041 6.453 1.00 85.44 103 LEU A CA 1
ATOM 809 C C . LEU A 1 103 ? -13.988 13.510 6.723 1.00 85.44 103 LEU A C 1
ATOM 811 O O . LEU A 1 103 ? -14.341 13.703 7.877 1.00 85.44 103 LEU A O 1
ATOM 815 N N . GLY A 1 104 ? -14.815 13.663 5.685 1.00 75.62 104 GLY A N 1
ATOM 816 C CA . GLY A 1 104 ? -16.211 14.097 5.826 1.00 75.62 104 GLY A CA 1
ATOM 817 C C . GLY A 1 104 ? -17.194 13.016 6.295 1.00 75.62 104 GLY A C 1
ATOM 818 O O . GLY A 1 104 ? -18.368 13.318 6.475 1.00 75.62 104 GLY A O 1
ATOM 819 N N . GLN A 1 105 ? -16.744 11.768 6.454 1.00 62.78 105 GLN A N 1
ATOM 820 C CA . GLN A 1 105 ? -17.553 10.618 6.891 1.00 62.78 105 GLN A CA 1
ATOM 821 C C . GLN A 1 105 ? -17.275 10.194 8.346 1.00 62.78 105 GLN A C 1
ATOM 823 O O . GLN A 1 105 ? -17.784 9.161 8.776 1.00 62.78 105 GLN A O 1
ATOM 828 N N . ARG A 1 106 ? -16.449 10.954 9.074 1.00 54.91 106 ARG A N 1
ATOM 829 C CA . ARG A 1 106 ? -16.080 10.688 10.470 1.00 54.91 106 ARG A CA 1
ATOM 830 C C . ARG A 1 106 ? -16.903 11.503 11.452 1.00 54.91 106 ARG A C 1
ATOM 832 O O . ARG A 1 106 ? -17.209 12.669 11.125 1.00 54.91 106 ARG A O 1
#

Mean predicted aligned error: 4.02 Å

Foldseek 3Di:
DEAEQDQQQPCLAPVCVVCNVPPVSVCSRCLVVLLVCQAPAYEYEHEPAQSRRDPPSSVSSLVSNCVNNVPYHRHYHYDHDPPHRDDDPVCPVVVVVVVVVVVVVD

Secondary structure (DSSP, 8-state):
-EEES----GGGSGGGGGGTT-HHHHHT-GGGGGGGGTTS-EEEEEETT-TTT-HHHHHHHHHHHHHH-TTS-EEEEEE--TTSS---TTHHHHHHHHHHHHHTT-

Radius of gyration: 14.36 Å; Cα contacts (8 Å, |Δi|>4): 167; chains: 1; bounding box: 39×29×32 Å

pLDDT: mean 91.15, std 8.01, range [54.91, 97.5]